Protein AF-A0A0U4BRT0-F1 (afdb_monomer_lite)

Organism: NCBI:txid1411621

pLDDT: mean 94.16, std 5.33, range [58.53, 98.31]

Secondary structure (DSSP, 8-state):
-BB--HHHHHHHHHHHHHHHEE-TTSPBEEEEEEEEEEEEE-TT-SBTTEEEEEEEEEEETT-SSPEEEEEB-SSB----PPTT-EE--

Structure (mmCIF, N/CA/C/O backbone):
data_AF-A0A0U4BRT0-F1
#
_entry.id   AF-A0A0U4BRT0-F1
#
loop_
_atom_site.group_PDB
_atom_site.id
_atom_site.type_symbol
_atom_site.label_atom_id
_atom_site.label_alt_id
_atom_site.label_comp_id
_atom_site.label_asym_id
_atom_site.label_entity_id
_atom_site.label_seq_id
_atom_site.pdbx_PDB_ins_code
_atom_site.Cartn_x
_atom_site.Cartn_y
_atom_site.Cartn_z
_atom_site.occupancy
_atom_site.B_iso_or_equiv
_atom_site.auth_seq_id
_atom_site.auth_comp_id
_atom_site.auth_asym_id
_atom_site.auth_atom_id
_atom_site.pdbx_PDB_model_num
ATOM 1 N N . MET A 1 1 ? 3.714 -6.329 2.130 1.00 93.62 1 MET A N 1
ATOM 2 C CA . MET A 1 1 ? 2.820 -7.336 1.518 1.00 93.62 1 MET A CA 1
ATOM 3 C C . MET A 1 1 ? 3.066 -7.461 0.017 1.00 93.62 1 MET A C 1
ATOM 5 O O . MET A 1 1 ? 3.304 -6.462 -0.642 1.00 93.62 1 MET A O 1
ATOM 9 N N . ARG A 1 2 ? 3.002 -8.676 -0.534 1.00 95.06 2 ARG A N 1
ATOM 10 C CA . ARG A 1 2 ? 3.159 -8.995 -1.966 1.00 95.06 2 ARG A CA 1
ATOM 11 C C . ARG A 1 2 ? 1.810 -9.159 -2.676 1.00 95.06 2 ARG A C 1
ATOM 13 O O . ARG A 1 2 ? 1.283 -10.265 -2.754 1.00 95.06 2 ARG A O 1
ATOM 20 N N . VAL A 1 3 ? 1.261 -8.066 -3.197 1.00 96.06 3 VAL A N 1
ATOM 21 C CA . VAL A 1 3 ? -0.079 -8.050 -3.817 1.00 96.06 3 VAL A CA 1
ATOM 22 C C . VAL A 1 3 ? -0.077 -8.469 -5.292 1.00 96.06 3 VAL A C 1
ATOM 24 O O . VAL A 1 3 ? -1.110 -8.850 -5.835 1.00 96.06 3 VAL A O 1
ATOM 27 N N . GLY A 1 4 ? 1.088 -8.449 -5.951 1.00 94.00 4 GLY A N 1
ATOM 28 C CA . GLY A 1 4 ? 1.211 -8.854 -7.354 1.00 94.00 4 GLY A CA 1
ATOM 29 C C . GLY A 1 4 ? 0.432 -7.959 -8.325 1.00 94.00 4 GLY A C 1
ATOM 30 O O . GLY A 1 4 ? 0.043 -6.848 -7.985 1.00 94.00 4 GLY A O 1
ATOM 31 N N . GLY A 1 5 ? 0.220 -8.447 -9.550 1.00 93.81 5 GLY A N 1
ATOM 32 C CA . GLY A 1 5 ? -0.465 -7.712 -10.623 1.00 93.81 5 GLY A CA 1
ATOM 33 C C . GLY A 1 5 ? 0.465 -7.000 -11.611 1.00 93.81 5 GLY A C 1
ATOM 34 O O . GLY A 1 5 ? 0.031 -6.659 -12.707 1.00 93.81 5 GLY A O 1
ATOM 35 N N . GLY A 1 6 ? 1.749 -6.828 -11.279 1.00 91.31 6 GLY A N 1
ATOM 36 C CA . GLY A 1 6 ? 2.750 -6.245 -12.175 1.00 91.31 6 GLY A CA 1
ATOM 37 C C . GLY A 1 6 ? 2.322 -4.886 -12.740 1.00 91.31 6 GLY A C 1
ATOM 38 O O . GLY A 1 6 ? 1.599 -4.135 -12.094 1.00 91.31 6 GLY A O 1
ATOM 39 N N . ARG A 1 7 ? 2.736 -4.582 -13.973 1.00 86.94 7 ARG A N 1
ATOM 40 C CA . ARG A 1 7 ? 2.419 -3.302 -14.635 1.00 86.94 7 ARG A CA 1
ATOM 41 C C . ARG A 1 7 ? 0.941 -3.136 -15.008 1.00 86.94 7 ARG A C 1
ATOM 43 O O . ARG A 1 7 ? 0.499 -2.018 -15.220 1.00 86.94 7 ARG A O 1
ATOM 50 N N . THR A 1 8 ? 0.180 -4.225 -15.108 1.00 92.19 8 THR A N 1
ATOM 51 C CA . THR A 1 8 ? -1.197 -4.188 -15.627 1.00 92.19 8 THR A CA 1
ATOM 52 C C . THR A 1 8 ? -2.239 -4.006 -14.532 1.00 92.19 8 THR A C 1
ATOM 54 O O . THR A 1 8 ? -3.243 -3.325 -14.742 1.00 92.19 8 THR A O 1
ATOM 57 N N . ALA A 1 9 ? -2.025 -4.626 -13.371 1.00 95.88 9 ALA A N 1
ATOM 58 C CA . ALA A 1 9 ? -2.981 -4.647 -12.267 1.00 95.88 9 ALA A CA 1
AT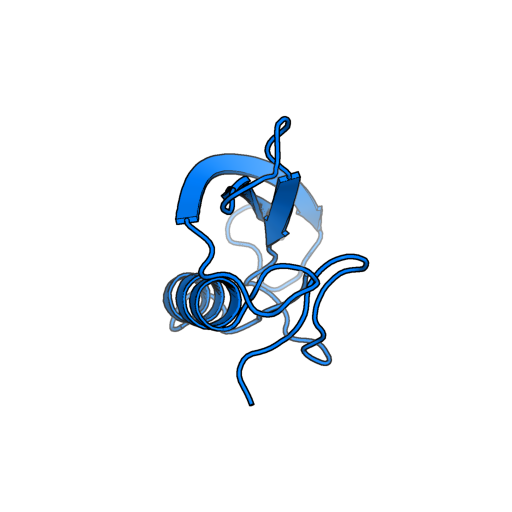OM 59 C C . ALA A 1 9 ? -2.368 -4.271 -10.913 1.00 95.88 9 ALA A C 1
ATOM 61 O O . ALA A 1 9 ? -3.096 -4.208 -9.929 1.00 95.88 9 ALA A O 1
ATOM 62 N N . GLY A 1 10 ? -1.062 -4.003 -10.844 1.00 95.88 10 GLY A N 1
ATOM 63 C CA . GLY A 1 10 ? -0.338 -3.778 -9.595 1.00 95.88 10 GLY A CA 1
ATOM 64 C C . GLY A 1 10 ? -0.938 -2.697 -8.704 1.00 95.88 10 GLY A C 1
ATOM 65 O O . GLY A 1 10 ? -1.317 -2.980 -7.570 1.00 95.88 10 GLY A O 1
ATOM 66 N N . ALA A 1 11 ? -1.108 -1.492 -9.250 1.00 95.31 11 ALA A N 1
ATOM 67 C CA . ALA A 1 11 ? -1.725 -0.377 -8.534 1.00 95.31 11 ALA A CA 1
ATOM 68 C C . ALA A 1 11 ? -3.157 -0.708 -8.072 1.00 95.31 11 ALA A C 1
ATOM 70 O O . ALA A 1 11 ? -3.507 -0.501 -6.914 1.00 95.31 11 ALA A O 1
ATOM 71 N N . ARG A 1 12 ? -3.976 -1.326 -8.938 1.00 97.69 12 ARG A N 1
ATOM 72 C CA . ARG A 1 12 ? -5.342 -1.741 -8.568 1.00 97.69 12 ARG A CA 1
ATOM 73 C C . ARG A 1 12 ? -5.347 -2.788 -7.455 1.00 97.69 12 ARG A C 1
ATOM 75 O O . ARG A 1 12 ? -6.192 -2.725 -6.569 1.00 97.69 12 ARG A O 1
ATOM 82 N N . ASN A 1 13 ? -4.416 -3.737 -7.475 1.00 97.50 13 ASN A N 1
ATOM 83 C CA . ASN A 1 13 ? -4.309 -4.772 -6.450 1.00 97.50 13 ASN A CA 1
ATOM 84 C C . ASN A 1 13 ? -3.871 -4.203 -5.098 1.00 97.50 13 ASN A C 1
ATOM 86 O O . ASN A 1 13 ? -4.334 -4.688 -4.071 1.00 97.50 13 ASN A O 1
ATOM 90 N N . GLN A 1 14 ? -3.022 -3.172 -5.083 1.00 97.62 14 GLN A N 1
ATOM 91 C CA . GLN A 1 14 ? -2.678 -2.459 -3.851 1.00 97.62 14 GLN A CA 1
ATOM 92 C C . GLN A 1 14 ? -3.911 -1.806 -3.229 1.00 97.62 14 GLN A C 1
ATOM 94 O O . GLN A 1 14 ? -4.180 -2.035 -2.054 1.00 97.62 14 GLN A O 1
ATOM 99 N N . LEU A 1 15 ? -4.698 -1.077 -4.026 1.00 97.56 15 LEU A N 1
ATOM 100 C CA . LEU A 1 15 ? -5.929 -0.441 -3.549 1.00 97.56 15 LEU A CA 1
ATOM 101 C C . LEU A 1 15 ? -6.954 -1.472 -3.070 1.00 97.56 15 LEU A C 1
ATOM 103 O O . LEU A 1 15 ? -7.517 -1.323 -1.993 1.00 97.56 15 LEU A O 1
ATOM 107 N N . ARG A 1 16 ? -7.155 -2.564 -3.819 1.00 97.00 16 ARG A N 1
ATOM 108 C CA . ARG A 1 16 ? -8.037 -3.669 -3.401 1.00 97.00 16 ARG A CA 1
ATOM 109 C C . ARG A 1 16 ? -7.599 -4.275 -2.075 1.00 97.00 16 ARG A C 1
ATOM 111 O O . ARG A 1 16 ? -8.438 -4.521 -1.218 1.00 97.00 16 ARG A O 1
ATOM 118 N N . TYR A 1 17 ? -6.298 -4.501 -1.911 1.00 97.44 17 TYR A N 1
ATOM 119 C CA . TYR A 1 17 ? -5.746 -5.015 -0.668 1.00 97.44 17 TYR A CA 1
ATOM 120 C C . TYR A 1 17 ? -5.993 -4.048 0.494 1.00 97.44 17 TYR A C 1
ATOM 122 O O . TYR A 1 17 ? -6.502 -4.478 1.520 1.00 97.44 17 TYR A O 1
ATOM 130 N N . LEU A 1 18 ? -5.704 -2.754 0.324 1.00 97.88 18 LEU A N 1
ATOM 131 C CA . LEU A 1 18 ? -5.917 -1.737 1.359 1.00 97.88 18 LEU A CA 1
ATOM 132 C C . LEU A 1 18 ? -7.403 -1.574 1.715 1.00 97.88 18 LEU A C 1
ATOM 134 O O . LEU A 1 18 ? -7.737 -1.537 2.892 1.00 97.88 18 LEU A O 1
ATOM 138 N N . ASN A 1 19 ? -8.298 -1.574 0.723 1.00 97.06 19 ASN A N 1
ATOM 139 C CA . ASN A 1 19 ? -9.751 -1.509 0.932 1.00 97.06 19 ASN A CA 1
ATOM 140 C C . ASN A 1 19 ? -10.312 -2.735 1.664 1.00 97.06 19 ASN A C 1
ATOM 142 O O . ASN A 1 19 ? -11.338 -2.640 2.335 1.00 97.06 19 ASN A O 1
ATOM 146 N N . ALA A 1 20 ? -9.659 -3.888 1.516 1.00 96.69 20 ALA A N 1
ATOM 147 C CA . ALA A 1 20 ? -10.027 -5.103 2.225 1.00 96.69 20 ALA A CA 1
ATOM 148 C C . ALA A 1 20 ? -9.486 -5.135 3.661 1.00 96.69 20 ALA A C 1
ATOM 150 O O . ALA A 1 20 ? -9.927 -5.976 4.440 1.00 96.69 20 ALA A O 1
ATOM 151 N N . LEU A 1 21 ? -8.541 -4.265 4.034 1.00 97.38 21 LEU A N 1
ATOM 152 C CA . LEU A 1 21 ? -8.063 -4.203 5.409 1.00 97.38 21 LEU A CA 1
ATOM 153 C C . LEU A 1 21 ? -9.091 -3.527 6.309 1.00 97.38 21 LEU A C 1
ATOM 155 O O . LEU A 1 21 ? -9.757 -2.558 5.945 1.00 97.38 21 LEU A O 1
ATOM 159 N N . LYS A 1 22 ? -9.176 -4.045 7.525 1.00 97.44 22 LYS A N 1
ATOM 160 C CA . LYS A 1 22 ? -9.943 -3.481 8.624 1.00 97.44 22 LYS A CA 1
ATOM 161 C C . LYS A 1 22 ? -9.054 -3.382 9.857 1.00 97.44 22 LYS A C 1
ATOM 163 O O . LYS A 1 22 ? -8.085 -4.136 9.997 1.00 97.44 22 LYS A O 1
ATOM 168 N N . GLY A 1 23 ? -9.394 -2.466 10.759 1.00 96.56 23 GLY A N 1
ATOM 169 C CA . GLY A 1 23 ? -8.781 -2.409 12.084 1.00 96.56 23 GLY A CA 1
ATOM 170 C C . GLY A 1 23 ? -8.966 -3.727 12.860 1.00 96.56 23 GLY A C 1
ATOM 171 O O . GLY A 1 23 ? -9.709 -4.618 12.428 1.00 96.56 23 GLY A O 1
ATOM 172 N N . PRO A 1 24 ? -8.312 -3.883 14.021 1.00 95.50 24 PRO A N 1
ATOM 173 C CA . PRO A 1 24 ? -8.362 -5.119 14.806 1.00 95.50 24 PRO A CA 1
ATOM 174 C C . PRO A 1 24 ? -9.782 -5.493 15.258 1.00 95.50 24 PRO A C 1
ATOM 176 O O . PRO A 1 24 ? -10.050 -6.665 15.500 1.00 95.50 24 PRO A O 1
ATOM 179 N N . GLN A 1 25 ? -10.693 -4.518 15.332 1.00 95.50 25 GLN A N 1
ATOM 180 C CA . GLN A 1 25 ? -12.098 -4.709 15.702 1.00 95.50 25 GLN A CA 1
ATOM 181 C C . GLN A 1 25 ? -13.053 -4.539 14.507 1.00 95.50 25 GLN A C 1
ATOM 183 O O . GLN A 1 25 ? -14.247 -4.329 14.686 1.00 95.50 25 GLN A O 1
ATOM 188 N N . GLY A 1 26 ? -12.545 -4.600 13.272 1.00 95.25 26 GLY A N 1
ATOM 189 C CA . GLY A 1 26 ? -13.361 -4.445 12.065 1.00 95.25 26 GLY A CA 1
ATOM 190 C C . GLY A 1 26 ? -13.562 -2.997 11.605 1.00 95.25 26 GLY A C 1
ATOM 191 O O . GLY A 1 26 ? -14.329 -2.765 10.670 1.00 95.25 26 GLY A O 1
ATOM 192 N N . GLN A 1 27 ? -12.867 -2.022 12.207 1.00 96.75 27 GLN A N 1
ATOM 193 C CA . GLN A 1 27 ? -12.984 -0.613 11.818 1.00 96.75 27 GLN A CA 1
ATOM 194 C C . GLN A 1 27 ? -12.636 -0.397 10.342 1.00 96.75 27 GLN A C 1
ATOM 196 O O . GLN A 1 27 ? -11.714 -1.023 9.807 1.00 96.75 27 GLN A O 1
ATOM 201 N N . ALA A 1 28 ? -13.339 0.528 9.690 1.00 95.62 28 ALA A N 1
ATOM 202 C CA . ALA A 1 28 ? -12.913 1.024 8.390 1.00 95.62 28 ALA A CA 1
ATOM 203 C C . ALA A 1 28 ? -11.533 1.687 8.517 1.00 95.62 28 ALA A C 1
ATOM 205 O O . ALA A 1 28 ? -11.278 2.431 9.465 1.00 95.62 28 ALA A O 1
ATOM 206 N N . VAL A 1 29 ? -10.649 1.393 7.566 1.00 96.75 29 VAL A N 1
ATOM 207 C CA . VAL A 1 29 ? -9.338 2.034 7.484 1.00 96.75 29 VAL A CA 1
ATOM 208 C C . VAL A 1 29 ? -9.376 3.160 6.458 1.00 96.75 29 VAL A C 1
ATOM 210 O O . VAL A 1 29 ? -10.029 3.037 5.421 1.00 96.75 29 VAL A O 1
ATOM 213 N N . ALA A 1 30 ? -8.637 4.227 6.729 1.00 97.62 30 ALA A N 1
ATOM 214 C CA . ALA A 1 30 ? -8.236 5.211 5.737 1.00 97.62 30 ALA A CA 1
ATOM 215 C C . ALA A 1 30 ? -6.753 5.008 5.417 1.00 97.62 30 ALA A C 1
ATOM 217 O O . ALA A 1 30 ? -5.994 4.488 6.241 1.00 97.62 30 ALA A O 1
ATOM 218 N N . TYR A 1 31 ? -6.333 5.388 4.215 1.00 98.19 31 TYR A N 1
ATOM 219 C CA . TYR A 1 31 ? -4.938 5.275 3.819 1.00 98.19 31 TYR A CA 1
ATOM 220 C C . TYR A 1 31 ? -4.522 6.378 2.856 1.00 98.19 31 TYR A C 1
ATOM 222 O O . TYR A 1 31 ? -5.308 6.838 2.032 1.00 98.19 31 TYR A O 1
ATOM 230 N N . GLU A 1 32 ? -3.248 6.741 2.929 1.00 98.00 32 GLU A N 1
ATOM 231 C CA . GLU A 1 32 ? -2.621 7.711 2.043 1.00 98.00 32 GLU A CA 1
ATOM 232 C C . GLU A 1 32 ? -1.310 7.138 1.512 1.00 98.00 32 GLU A C 1
ATOM 234 O O . GLU A 1 32 ? -0.513 6.568 2.262 1.00 98.00 32 GLU A O 1
ATOM 239 N N . ARG A 1 33 ? -1.079 7.273 0.203 1.00 98.00 33 ARG A N 1
ATOM 240 C CA . ARG A 1 33 ? 0.187 6.866 -0.404 1.00 98.00 33 ARG A CA 1
ATOM 241 C C . ARG A 1 33 ? 1.235 7.941 -0.149 1.00 98.00 33 ARG A C 1
ATOM 243 O O . ARG A 1 33 ? 1.097 9.052 -0.637 1.00 98.00 33 ARG A O 1
ATOM 250 N N . GLN A 1 34 ? 2.315 7.566 0.521 1.00 98.06 34 GLN A N 1
ATOM 251 C CA . GLN A 1 34 ? 3.388 8.486 0.894 1.00 98.06 34 GLN A CA 1
ATOM 252 C C . GLN A 1 34 ? 4.485 8.544 -0.169 1.00 98.06 34 GLN A C 1
ATOM 254 O O . GLN A 1 34 ? 4.895 9.613 -0.606 1.00 98.06 34 GLN A O 1
ATOM 259 N N . ALA A 1 35 ? 4.970 7.384 -0.614 1.00 96.69 35 ALA A N 1
ATOM 260 C CA . ALA A 1 35 ? 6.108 7.319 -1.524 1.00 96.69 35 ALA A CA 1
ATOM 261 C C . ALA A 1 35 ? 6.166 5.992 -2.285 1.00 96.69 35 ALA A C 1
ATOM 263 O O . ALA A 1 35 ? 5.496 5.019 -1.937 1.00 96.69 35 ALA A O 1
ATOM 264 N N . SER A 1 36 ? 7.036 5.945 -3.296 1.00 95.94 36 SER A N 1
ATOM 265 C CA . SER A 1 36 ? 7.665 4.696 -3.733 1.00 95.94 36 SER A CA 1
ATOM 266 C C . SER A 1 36 ? 9.106 4.711 -3.229 1.00 95.94 36 SER A C 1
ATOM 268 O O . SER A 1 36 ? 9.844 5.647 -3.526 1.00 95.94 36 SER A O 1
ATOM 270 N N . CYS A 1 37 ? 9.503 3.716 -2.442 1.00 93.38 37 CYS A N 1
ATOM 271 C CA . CYS A 1 37 ? 10.820 3.635 -1.810 1.00 93.38 37 CYS A CA 1
ATOM 272 C C . CYS A 1 37 ? 11.448 2.259 -2.012 1.00 93.38 37 CYS A C 1
ATOM 274 O O . CYS A 1 37 ? 10.882 1.380 -2.663 1.00 93.38 37 CYS A O 1
ATOM 276 N N . CYS A 1 38 ? 12.581 2.058 -1.338 1.00 94.50 38 CYS A N 1
ATOM 277 C CA . CYS A 1 38 ? 13.026 0.731 -0.941 1.00 94.50 38 CYS A CA 1
ATOM 278 C C . CYS A 1 38 ? 13.290 -0.168 -2.160 1.00 94.50 38 CYS A C 1
ATOM 280 O O . CYS A 1 38 ? 12.541 -1.122 -2.408 1.00 94.50 38 CYS A O 1
ATOM 282 N N . PRO A 1 39 ? 14.325 0.168 -2.954 1.00 95.25 39 PRO A N 1
ATOM 283 C CA . PRO A 1 39 ? 14.658 -0.580 -4.153 1.00 95.25 39 PRO A CA 1
ATOM 284 C C . PRO A 1 39 ? 15.002 -2.027 -3.802 1.00 95.25 39 PRO A C 1
ATOM 286 O O . PRO A 1 39 ? 15.723 -2.302 -2.845 1.00 95.25 39 PRO A O 1
ATOM 289 N N . PHE A 1 40 ? 14.511 -2.965 -4.605 1.00 95.19 40 PHE A N 1
ATOM 290 C CA . PHE A 1 40 ? 14.828 -4.383 -4.466 1.00 95.19 40 PHE A CA 1
ATOM 291 C C . PHE A 1 40 ? 14.965 -5.055 -5.830 1.00 95.19 40 PHE A C 1
ATOM 293 O O . PHE A 1 40 ? 14.355 -4.643 -6.821 1.00 95.19 40 PHE A O 1
ATOM 300 N N . LYS A 1 41 ? 15.753 -6.134 -5.889 1.00 95.44 41 LYS A N 1
ATOM 301 C CA . LYS A 1 41 ? 15.977 -6.869 -7.136 1.00 95.44 41 LYS A CA 1
ATOM 302 C C . LYS A 1 41 ? 14.819 -7.807 -7.465 1.00 95.44 41 LYS A C 1
ATOM 304 O O . LYS A 1 41 ? 14.354 -8.600 -6.649 1.00 95.44 41 LYS A O 1
ATOM 309 N N . THR A 1 42 ? 14.348 -7.723 -8.703 1.00 93.25 42 THR A N 1
ATOM 310 C CA . THR A 1 42 ? 13.303 -8.569 -9.269 1.00 93.25 42 THR A CA 1
ATOM 311 C C . THR A 1 42 ? 13.356 -8.547 -10.794 1.00 93.25 42 THR A C 1
ATOM 313 O O . THR A 1 42 ? 13.370 -7.492 -11.415 1.00 93.25 42 THR A O 1
ATOM 316 N N . ARG A 1 43 ? 13.249 -9.725 -11.421 1.00 92.00 43 ARG A N 1
ATOM 317 C CA . ARG A 1 43 ? 13.140 -9.875 -12.890 1.00 92.00 43 ARG A CA 1
ATOM 318 C C . ARG A 1 43 ? 11.937 -9.161 -13.528 1.00 92.00 43 ARG A C 1
ATOM 320 O O . ARG A 1 43 ? 11.801 -9.156 -14.740 1.00 92.00 43 ARG A O 1
ATOM 327 N N . ARG A 1 44 ? 11.002 -8.655 -12.720 1.00 89.50 44 ARG A N 1
ATOM 328 C CA . ARG A 1 44 ? 9.819 -7.909 -13.184 1.00 89.50 44 ARG A CA 1
ATOM 329 C C . ARG A 1 44 ? 9.970 -6.394 -12.998 1.00 89.50 44 ARG A C 1
ATOM 331 O O . ARG A 1 44 ? 9.008 -5.673 -13.241 1.00 89.50 44 ARG A O 1
ATOM 338 N N . GLY A 1 45 ? 11.124 -5.949 -12.498 1.00 89.44 45 GLY A N 1
ATOM 339 C CA . GLY A 1 45 ? 11.460 -4.543 -12.296 1.00 89.44 45 GLY A CA 1
ATOM 340 C C . GLY A 1 45 ? 11.639 -3.806 -13.619 1.00 89.44 45 GLY A C 1
ATOM 341 O O . GLY A 1 45 ? 11.867 -4.434 -14.649 1.00 89.44 45 GLY A O 1
ATOM 342 N N . VAL A 1 46 ? 11.505 -2.483 -13.583 1.00 81.38 46 VAL A N 1
ATOM 343 C CA . VAL A 1 46 ? 11.472 -1.640 -14.793 1.00 81.38 46 VAL A CA 1
ATOM 344 C C . VAL A 1 46 ? 12.832 -1.058 -15.170 1.00 81.38 46 VAL A C 1
ATOM 346 O O . VAL A 1 46 ? 13.078 -0.842 -16.348 1.00 81.38 46 VAL A O 1
ATOM 349 N N . ALA A 1 47 ? 13.716 -0.851 -14.193 1.00 87.00 47 ALA A N 1
ATOM 350 C CA . ALA A 1 47 ? 1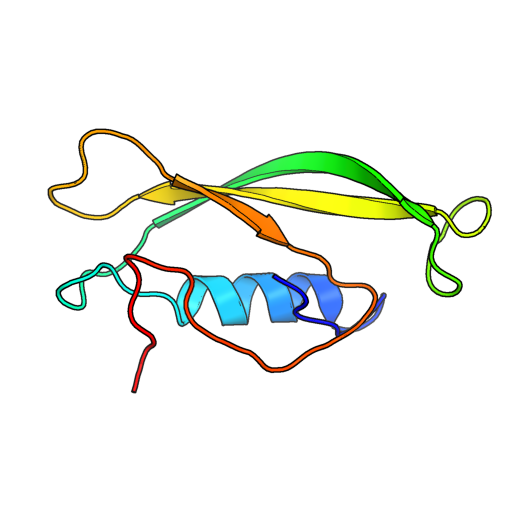5.060 -0.319 -14.401 1.00 87.00 47 ALA A CA 1
ATOM 351 C C . ALA A 1 47 ? 16.077 -1.283 -13.785 1.00 87.00 47 ALA A C 1
ATOM 353 O O . ALA A 1 47 ? 16.046 -1.521 -12.578 1.00 87.00 47 ALA A O 1
ATOM 354 N N . ASP A 1 48 ? 16.924 -1.905 -14.606 1.00 93.00 48 ASP A N 1
ATOM 355 C CA . ASP A 1 48 ? 17.981 -2.838 -14.180 1.00 93.00 48 ASP A CA 1
ATOM 356 C C . ASP A 1 48 ? 17.517 -3.931 -13.210 1.00 93.00 48 ASP A C 1
ATOM 358 O O . ASP A 1 48 ? 18.137 -4.203 -12.170 1.00 93.00 48 ASP A O 1
ATOM 362 N N . ASN A 1 49 ? 16.376 -4.551 -13.535 1.00 93.44 49 ASN A N 1
ATOM 363 C CA . ASN A 1 49 ? 15.714 -5.543 -12.687 1.00 93.44 49 ASN A CA 1
ATOM 364 C C . ASN A 1 49 ? 15.458 -5.026 -11.260 1.00 93.44 49 ASN A C 1
ATOM 366 O O . ASN A 1 49 ? 15.539 -5.785 -10.293 1.00 93.44 49 ASN A O 1
ATOM 370 N N . THR A 1 50 ? 15.162 -3.736 -11.116 1.00 94.62 50 THR A N 1
ATOM 371 C CA . THR A 1 50 ? 14.866 -3.089 -9.836 1.00 94.62 50 THR A CA 1
ATOM 372 C C . THR A 1 50 ? 13.386 -2.731 -9.774 1.00 94.62 50 THR A C 1
ATOM 374 O O . THR A 1 50 ? 12.821 -2.149 -10.704 1.00 94.62 50 THR A O 1
ATOM 377 N N . GLY A 1 51 ? 12.742 -3.142 -8.686 1.00 94.88 51 GLY A N 1
ATOM 378 C CA . GLY A 1 51 ? 11.401 -2.716 -8.307 1.00 94.88 51 GLY A CA 1
ATOM 379 C C . GLY A 1 51 ? 11.452 -1.854 -7.050 1.00 94.88 51 GLY A C 1
ATOM 380 O O . GLY A 1 51 ? 12.415 -1.922 -6.291 1.00 94.88 51 GLY A O 1
ATOM 381 N N . MET A 1 52 ? 10.395 -1.080 -6.830 1.00 96.19 52 MET A N 1
ATOM 382 C CA . MET A 1 52 ? 10.205 -0.231 -5.650 1.00 96.19 52 MET A CA 1
ATOM 383 C C . MET A 1 52 ? 9.001 -0.725 -4.844 1.00 96.19 52 MET A C 1
ATOM 385 O O . MET A 1 52 ? 8.068 -1.307 -5.403 1.00 96.19 52 MET A O 1
ATOM 389 N N . LEU A 1 53 ? 9.023 -0.533 -3.532 1.00 97.25 53 LEU A N 1
ATOM 390 C CA . LEU A 1 53 ? 7.865 -0.752 -2.672 1.00 97.25 53 LEU A CA 1
ATOM 391 C C . LEU A 1 53 ? 7.063 0.538 -2.564 1.00 97.25 53 LEU A C 1
ATOM 393 O O . LEU A 1 53 ? 7.633 1.606 -2.361 1.00 97.25 53 LEU A O 1
ATOM 397 N N . ASP A 1 54 ? 5.742 0.434 -2.631 1.00 97.88 54 ASP A N 1
ATOM 398 C CA . ASP A 1 54 ? 4.874 1.573 -2.353 1.00 97.88 54 ASP A CA 1
ATOM 399 C C . ASP A 1 54 ? 4.549 1.636 -0.866 1.00 97.88 54 ASP A C 1
ATOM 401 O O . ASP A 1 54 ? 4.187 0.627 -0.253 1.00 97.88 54 ASP A O 1
ATOM 405 N N . VAL A 1 55 ? 4.699 2.828 -0.301 1.00 98.25 5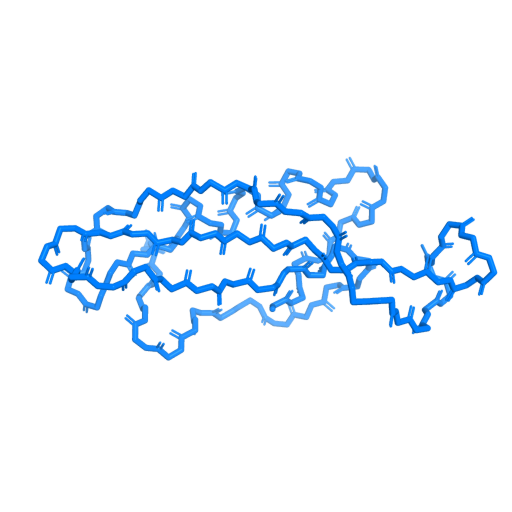5 VAL A N 1
ATOM 406 C CA . VAL A 1 55 ? 4.522 3.112 1.119 1.00 98.25 55 VAL A CA 1
ATOM 407 C C . VAL A 1 55 ? 3.182 3.788 1.322 1.00 98.25 55 VAL A C 1
ATOM 409 O O . VAL A 1 55 ? 2.893 4.802 0.686 1.00 98.25 55 VAL A O 1
ATOM 412 N N . TYR A 1 56 ? 2.390 3.240 2.233 1.00 98.31 56 TYR A N 1
ATOM 413 C CA . TYR A 1 56 ? 1.106 3.794 2.631 1.00 98.31 56 TYR A CA 1
ATOM 414 C C . TYR A 1 56 ? 1.079 3.998 4.139 1.00 98.31 56 TYR A C 1
ATOM 416 O O . TYR A 1 56 ? 1.451 3.094 4.885 1.00 98.31 56 TYR A O 1
ATOM 424 N N . THR A 1 57 ? 0.604 5.151 4.589 1.00 98.06 57 THR A N 1
ATOM 425 C CA . THR A 1 57 ? 0.148 5.338 5.970 1.00 98.06 57 THR A CA 1
ATOM 426 C C . THR A 1 57 ? -1.304 4.910 6.058 1.00 98.06 57 THR A C 1
ATOM 428 O O . THR A 1 57 ? -2.104 5.243 5.190 1.00 98.06 57 THR A O 1
ATOM 431 N N . VAL A 1 58 ? -1.636 4.151 7.097 1.00 97.94 58 VAL A N 1
ATOM 432 C CA . VAL A 1 58 ? -2.966 3.586 7.326 1.00 97.94 58 VAL A CA 1
ATOM 433 C C . VAL A 1 58 ? -3.441 3.959 8.722 1.00 97.94 58 VAL A C 1
ATOM 435 O O . VAL A 1 58 ? -2.716 3.776 9.703 1.00 97.94 58 VAL A O 1
ATOM 438 N N . THR A 1 59 ? -4.664 4.460 8.817 1.00 97.44 59 THR A N 1
ATOM 439 C CA . THR A 1 59 ? -5.305 4.894 10.062 1.00 97.44 59 THR A CA 1
ATOM 440 C C . THR A 1 59 ? -6.687 4.268 10.198 1.00 97.44 59 THR A C 1
ATOM 442 O O . THR A 1 59 ? -7.270 3.790 9.227 1.00 97.44 59 THR A O 1
ATOM 445 N N . TRP A 1 60 ? -7.201 4.234 11.422 1.00 96.56 60 TRP A N 1
ATOM 446 C CA . TRP A 1 60 ? -8.579 3.867 11.738 1.00 96.56 60 TRP A CA 1
ATOM 447 C C . TRP A 1 60 ? -8.970 4.507 13.070 1.00 96.56 60 TRP A C 1
ATOM 449 O O . TRP A 1 60 ? -8.111 4.974 13.823 1.00 96.56 60 TRP A O 1
ATOM 459 N N . GLU A 1 61 ? -10.266 4.531 13.362 1.00 95.81 61 GLU A N 1
ATOM 460 C CA . GLU A 1 61 ? -10.793 5.113 14.594 1.00 95.81 61 GLU A CA 1
ATOM 461 C C . GLU A 1 61 ? -10.177 4.474 15.851 1.00 95.81 61 GLU A C 1
ATOM 463 O O . GLU A 1 61 ? -10.051 3.251 15.956 1.00 95.81 61 GLU A O 1
ATOM 468 N N . GLY A 1 62 ? -9.778 5.315 16.808 1.00 91.75 62 GLY A N 1
ATOM 469 C CA . GLY A 1 62 ? -9.147 4.886 18.059 1.00 91.75 62 GLY A CA 1
ATOM 470 C C . GLY A 1 62 ? -7.656 4.555 17.939 1.00 91.75 62 GLY A C 1
ATOM 471 O O . GLY A 1 62 ? -7.029 4.196 18.935 1.00 91.75 62 GLY A O 1
ATOM 472 N N . LYS A 1 63 ? -7.049 4.695 16.753 1.00 92.31 63 LYS A N 1
ATOM 473 C CA . LYS A 1 63 ? -5.604 4.532 16.578 1.00 92.31 63 LYS A CA 1
ATOM 474 C C . LYS A 1 63 ? -4.883 5.879 16.611 1.00 92.31 63 LYS A C 1
ATOM 476 O O . LYS A 1 63 ? -4.923 6.626 15.642 1.00 92.31 63 LYS A O 1
ATOM 481 N N . ALA A 1 64 ? -4.154 6.145 17.697 1.00 89.56 64 ALA A N 1
ATOM 482 C CA . ALA A 1 64 ? -3.393 7.389 17.862 1.00 89.56 64 ALA A CA 1
ATOM 483 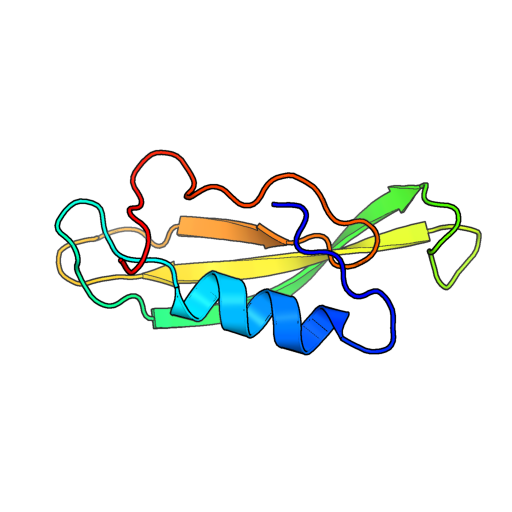C C . ALA A 1 64 ? -2.236 7.544 16.854 1.00 89.56 64 ALA A C 1
ATOM 485 O O . ALA A 1 64 ? -1.942 8.649 16.410 1.00 89.56 64 ALA A O 1
ATOM 486 N N . THR A 1 65 ? -1.581 6.441 16.479 1.00 94.81 65 THR A N 1
ATOM 487 C CA . THR A 1 65 ? -0.420 6.443 15.575 1.00 94.81 65 THR A CA 1
ATOM 488 C C . THR A 1 65 ? -0.694 5.671 14.279 1.00 94.81 65 THR A C 1
ATOM 490 O O . THR A 1 65 ? -1.006 4.472 14.332 1.00 94.81 65 THR A O 1
ATOM 493 N N . PRO A 1 66 ? -0.547 6.312 13.102 1.00 95.94 66 PRO A N 1
ATOM 494 C CA . PRO A 1 66 ? -0.687 5.638 11.817 1.00 95.94 66 PRO A CA 1
ATOM 495 C C . PRO A 1 66 ? 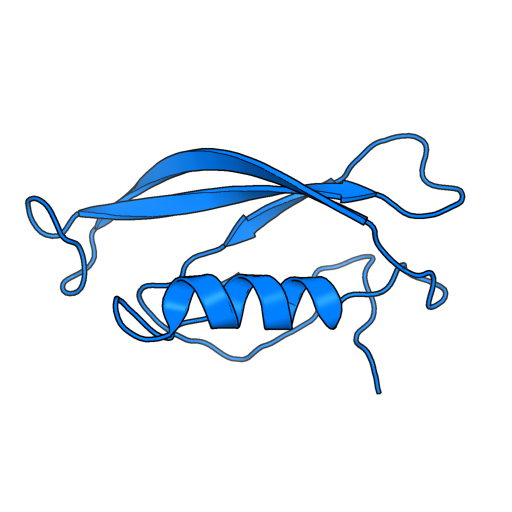0.245 4.429 11.683 1.00 95.94 66 PRO A C 1
ATOM 497 O O . PRO A 1 66 ? 1.341 4.395 12.240 1.00 95.94 66 PRO A O 1
ATOM 500 N N . VAL A 1 67 ? -0.185 3.429 10.917 1.00 96.94 67 VAL A N 1
ATOM 501 C CA . VAL A 1 67 ? 0.645 2.275 10.553 1.00 96.94 67 VAL A CA 1
ATOM 502 C C . VAL A 1 67 ? 1.212 2.473 9.162 1.00 96.94 67 VAL A C 1
ATOM 504 O O . VAL A 1 67 ? 0.467 2.728 8.222 1.00 96.94 67 VAL A O 1
ATOM 507 N N . THR A 1 68 ? 2.513 2.267 9.009 1.00 97.31 68 THR A N 1
ATOM 508 C CA . THR A 1 68 ? 3.160 2.266 7.696 1.00 97.31 68 THR A CA 1
ATOM 509 C C . THR A 1 68 ? 3.132 0.866 7.088 1.00 97.31 68 THR A C 1
ATOM 511 O O . THR A 1 68 ? 3.669 -0.083 7.661 1.00 97.31 68 THR A O 1
ATOM 514 N N . LEU A 1 69 ? 2.537 0.729 5.905 1.00 97.50 69 LEU A N 1
ATOM 515 C CA . LEU A 1 69 ? 2.526 -0.501 5.120 1.00 97.50 69 LEU A CA 1
ATOM 516 C C . LEU A 1 69 ? 3.360 -0.348 3.848 1.00 97.50 69 LEU A C 1
ATOM 518 O O . LEU A 1 69 ? 3.237 0.630 3.118 1.00 97.50 69 LEU A O 1
ATOM 522 N N . TYR A 1 70 ? 4.147 -1.381 3.548 1.00 97.38 70 TYR A N 1
ATOM 523 C CA . TYR A 1 70 ? 4.942 -1.485 2.325 1.00 97.38 70 TYR A CA 1
ATOM 524 C C . TYR A 1 70 ? 4.328 -2.530 1.398 1.00 97.38 70 TYR A C 1
ATOM 526 O O . TYR A 1 70 ? 4.199 -3.704 1.774 1.00 97.38 70 TYR A O 1
ATOM 534 N N . LEU A 1 71 ? 3.959 -2.142 0.180 1.00 97.38 71 LEU A N 1
ATOM 535 C CA . LEU A 1 71 ? 3.304 -3.013 -0.791 1.00 97.38 71 LEU A CA 1
ATOM 536 C C . LEU A 1 71 ? 4.192 -3.266 -2.012 1.00 97.38 71 LEU A C 1
ATOM 538 O O . LEU A 1 71 ? 4.725 -2.358 -2.635 1.00 97.38 71 LEU A O 1
ATOM 542 N N . ASN A 1 72 ? 4.304 -4.538 -2.384 1.00 96.56 72 ASN A N 1
ATOM 543 C CA . ASN A 1 72 ? 5.027 -5.010 -3.555 1.00 96.56 72 ASN A CA 1
ATOM 544 C C . ASN A 1 72 ? 4.028 -5.487 -4.613 1.00 96.56 72 ASN A C 1
ATOM 546 O O . ASN A 1 72 ? 3.338 -6.493 -4.417 1.00 96.56 72 ASN A O 1
ATOM 550 N N . MET A 1 73 ? 3.987 -4.798 -5.752 1.00 96.19 73 MET A N 1
ATOM 551 C CA . MET A 1 73 ? 3.108 -5.153 -6.868 1.00 96.19 73 MET A CA 1
ATOM 552 C C . MET A 1 73 ? 3.735 -6.110 -7.897 1.00 96.19 73 MET A C 1
ATOM 554 O O . MET A 1 73 ? 3.047 -6.653 -8.757 1.00 96.19 73 MET A O 1
ATOM 558 N N . TYR A 1 74 ? 5.043 -6.355 -7.841 1.00 94.50 74 TYR A N 1
ATOM 559 C CA . TYR A 1 74 ? 5.765 -7.062 -8.903 1.00 94.50 74 TYR A CA 1
ATOM 560 C C . TYR A 1 74 ? 5.531 -8.572 -8.875 1.00 94.50 74 TYR A C 1
ATOM 562 O O . TYR A 1 74 ? 5.433 -9.208 -9.927 1.00 94.50 74 TYR A O 1
ATOM 570 N N . ARG A 1 75 ? 5.431 -9.164 -7.679 1.00 89.31 75 ARG A N 1
ATOM 571 C CA . ARG A 1 75 ? 5.139 -10.593 -7.507 1.00 89.31 75 ARG A CA 1
ATOM 572 C C . ARG A 1 75 ? 4.088 -10.809 -6.437 1.00 89.31 75 ARG A C 1
ATOM 574 O O . ARG A 1 75 ? 4.273 -10.359 -5.313 1.00 89.31 75 ARG A O 1
ATOM 581 N N . GLY A 1 76 ? 3.049 -11.566 -6.778 1.00 89.88 76 GLY A N 1
ATOM 582 C CA . GLY A 1 76 ? 2.043 -12.010 -5.817 1.00 89.88 76 GLY A CA 1
ATOM 583 C C . GLY A 1 76 ? 2.612 -13.012 -4.812 1.00 89.88 76 GLY A C 1
ATOM 584 O O . GLY A 1 76 ? 3.635 -13.660 -5.065 1.00 89.88 76 GLY A O 1
ATOM 585 N N . GLY A 1 77 ? 1.951 -13.095 -3.667 1.00 89.88 77 GLY A N 1
ATOM 586 C CA . GLY A 1 77 ? 2.068 -14.157 -2.673 1.00 89.88 77 GLY A CA 1
ATOM 587 C C . GLY A 1 77 ? 0.694 -14.421 -2.053 1.00 89.88 77 GLY A C 1
ATOM 588 O O . GLY A 1 77 ? -0.297 -13.831 -2.485 1.00 89.88 77 GLY A O 1
ATOM 589 N N . LYS A 1 78 ? 0.629 -15.281 -1.033 1.00 91.69 78 LYS A N 1
ATOM 590 C CA . LYS A 1 78 ? -0.610 -15.506 -0.275 1.00 91.69 78 LYS A CA 1
ATOM 591 C C . LYS A 1 78 ? -1.046 -14.200 0.397 1.00 91.69 78 LYS A C 1
ATOM 593 O O . LYS A 1 78 ? -0.290 -13.657 1.198 1.00 91.69 78 LYS A O 1
ATOM 598 N N . LEU A 1 79 ? -2.234 -13.699 0.058 1.00 91.81 79 LEU A N 1
ATOM 599 C CA . LEU A 1 79 ? -2.800 -12.500 0.678 1.00 91.81 79 LEU A CA 1
ATOM 600 C C . LEU A 1 79 ? -3.221 -12.807 2.115 1.00 91.81 79 LEU A C 1
ATOM 602 O O . LEU A 1 79 ? -3.942 -13.770 2.359 1.00 91.81 79 LEU A O 1
ATOM 606 N N . MET A 1 80 ? -2.736 -12.001 3.055 1.00 92.38 80 MET A N 1
ATOM 607 C CA . MET A 1 80 ? -3.035 -12.112 4.482 1.00 92.38 80 MET A CA 1
ATOM 608 C C . MET A 1 80 ? -3.120 -10.708 5.073 1.00 92.38 80 MET A C 1
ATOM 610 O O . MET A 1 80 ? -2.393 -9.817 4.628 1.00 92.38 80 MET A O 1
ATOM 614 N N . ALA A 1 81 ? -3.982 -10.520 6.070 1.00 94.81 81 ALA A N 1
ATOM 615 C CA . ALA A 1 81 ? -3.981 -9.296 6.858 1.00 94.81 81 ALA A CA 1
ATOM 616 C C . ALA A 1 81 ? -2.680 -9.222 7.689 1.00 94.81 81 ALA A C 1
ATOM 618 O O . ALA A 1 81 ? -2.244 -10.251 8.216 1.00 94.81 81 ALA A O 1
ATOM 619 N N . PRO A 1 82 ? -2.027 -8.051 7.805 1.00 94.12 82 PRO A N 1
ATOM 620 C CA . PRO A 1 82 ? -0.885 -7.887 8.695 1.00 94.12 82 PRO A CA 1
ATOM 621 C C . PRO A 1 82 ? -1.306 -8.055 10.158 1.00 94.12 82 PRO A C 1
ATOM 623 O O . PRO A 1 82 ? -2.475 -7.887 10.500 1.00 94.12 82 PRO A O 1
ATOM 626 N N . ILE A 1 83 ? -0.343 -8.330 11.037 1.00 91.88 83 ILE A N 1
ATOM 627 C CA . ILE A 1 83 ? -0.596 -8.396 12.482 1.00 91.88 83 ILE A CA 1
ATOM 628 C C . ILE A 1 83 ? -1.248 -7.085 12.944 1.00 91.88 83 ILE A C 1
ATOM 630 O O . ILE A 1 83 ? -0.786 -5.997 12.598 1.00 91.88 83 ILE A O 1
ATOM 634 N N . GLY A 1 84 ? -2.335 -7.202 13.709 1.00 91.19 84 GLY A N 1
ATOM 635 C CA . GLY A 1 84 ? -3.120 -6.061 14.186 1.00 91.19 84 GLY A CA 1
ATOM 636 C C . GLY A 1 84 ? -4.190 -5.560 13.211 1.00 91.19 84 GLY A C 1
ATOM 637 O O . GLY A 1 84 ? -4.904 -4.620 13.549 1.00 91.19 84 GLY A O 1
ATOM 638 N N . PHE A 1 85 ? -4.336 -6.187 12.042 1.00 95.62 85 PHE A N 1
ATOM 639 C CA . PHE A 1 85 ? -5.443 -5.957 11.116 1.00 95.62 85 PHE A CA 1
ATOM 640 C C . PHE A 1 85 ? -6.329 -7.192 11.013 1.00 95.62 85 PHE A C 1
ATOM 642 O O . PHE A 1 85 ? -5.902 -8.323 11.250 1.00 95.62 85 PHE A O 1
ATOM 649 N N . THR A 1 86 ? -7.557 -6.965 10.571 1.00 95.44 86 THR A N 1
ATOM 650 C CA . THR A 1 86 ? -8.452 -8.011 10.082 1.00 95.44 86 THR A CA 1
ATOM 651 C C . THR A 1 86 ? -8.726 -7.796 8.591 1.00 95.44 86 THR A C 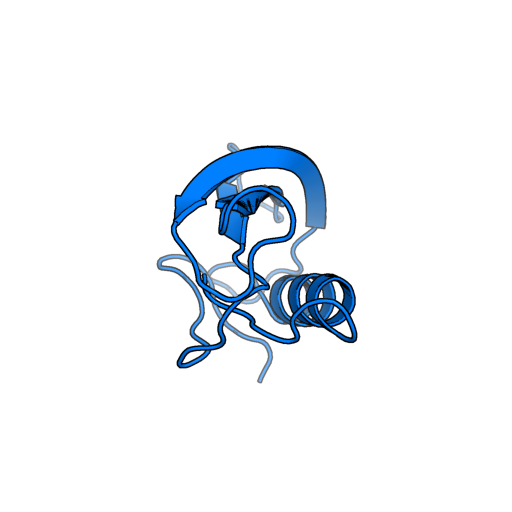1
ATOM 653 O O . THR A 1 86 ? -8.370 -6.762 8.020 1.00 95.44 86 THR A O 1
ATOM 656 N N . GLY A 1 87 ? -9.286 -8.806 7.926 1.00 88.44 87 GLY A N 1
ATOM 657 C CA . GLY A 1 87 ? -9.731 -8.702 6.537 1.00 88.44 87 GLY A CA 1
ATOM 658 C C . GLY A 1 87 ? -11.242 -8.520 6.459 1.00 88.44 87 GLY A C 1
ATOM 659 O O . GLY A 1 87 ? -11.970 -9.023 7.316 1.00 88.44 87 GLY A O 1
ATOM 660 N N . ALA A 1 88 ? -11.712 -7.843 5.415 1.00 75.25 88 ALA A N 1
ATOM 661 C CA . ALA A 1 88 ? -13.102 -7.915 4.995 1.00 75.25 88 ALA A CA 1
ATOM 662 C C . ALA A 1 88 ? -13.462 -9.391 4.747 1.00 75.25 88 ALA A C 1
ATOM 664 O O . ALA A 1 88 ? -12.729 -10.095 4.045 1.00 75.25 88 ALA A O 1
ATOM 665 N N . ARG A 1 89 ? -14.533 -9.852 5.398 1.00 58.53 89 ARG A N 1
ATOM 666 C CA . ARG A 1 89 ? -15.143 -11.160 5.140 1.00 58.53 89 ARG A CA 1
ATOM 667 C C . ARG A 1 89 ? -15.951 -11.111 3.853 1.00 58.53 89 ARG A C 1
ATOM 669 O O . ARG A 1 89 ? -16.553 -10.044 3.600 1.00 58.53 89 ARG A O 1
#

Radius of gyration: 13.39 Å; chains: 1; bounding box: 33×24×34 Å

Foldseek 3Di:
DEQAPAPHCLVVSVVVLLQFKAFLVRFGKDKDWDDFADWDAAPSDDPPNIDTWIWMWMDGPPDPGTDIDTYHHHGHDDRDHPPRIDGHD

Sequence (89 aa):
MRVGGGRTAGARNQLRYLNALKGPQGQAVAYERQASCCPFKTRRGVADNTGMLDVYTVTWEGKATPVTLYLNMYRGGKLMAPIGFTGAR